Protein AF-A0A060HH49-F1 (afdb_monomer_lite)

Radius of gyration: 10.83 Å; chains: 1; bounding box: 24×34×21 Å

Organism: NCBI:txid926571

Secondary structure (DSSP, 8-state):
----GGGS-HHHHHHHHHHHHTT--HHHHHHHHT--HHHHHHHHHHTT----S---

Foldseek 3Di:
DDPDLVPDDVVLLVVLVVCVVVVNDLVVSCVVSVHDSVSSQVSCVVVVNDDDVDPD

pLDDT: mean 83.37, std 15.82, range [40.59, 94.56]

Structure (mmCIF, N/CA/C/O backbone):
data_AF-A0A060HH49-F1
#
_entry.id   AF-A0A060HH49-F1
#
loop_
_atom_site.group_PDB
_atom_site.id
_atom_site.type_symbol
_atom_site.label_atom_id
_atom_site.label_alt_id
_atom_site.label_comp_id
_atom_site.label_asym_id
_atom_site.label_entity_id
_atom_site.label_seq_id
_atom_site.pdbx_PDB_ins_code
_atom_site.Cartn_x
_atom_site.Cartn_y
_atom_site.Cartn_z
_atom_site.occupancy
_atom_site.B_iso_or_equiv
_atom_site.auth_seq_id
_atom_site.auth_comp_id
_atom_site.auth_asym_id
_atom_site.auth_atom_id
_atom_site.pdbx_PDB_model_num
ATOM 1 N N . MET A 1 1 ? 16.300 5.739 6.598 1.00 40.59 1 MET A N 1
ATOM 2 C CA . MET A 1 1 ? 15.142 6.630 6.804 1.00 40.59 1 MET A CA 1
ATOM 3 C C . MET A 1 1 ? 13.927 5.726 6.838 1.00 40.59 1 MET A C 1
ATOM 5 O O . MET A 1 1 ? 13.755 4.978 5.890 1.00 40.59 1 MET A O 1
ATOM 9 N N . ALA A 1 2 ? 13.204 5.668 7.954 1.00 45.41 2 ALA A N 1
ATOM 10 C CA . ALA A 1 2 ? 11.984 4.874 8.037 1.00 45.41 2 ALA A CA 1
ATOM 11 C C . ALA A 1 2 ? 10.858 5.715 7.432 1.00 45.41 2 ALA A C 1
ATOM 13 O O . ALA A 1 2 ? 10.591 6.814 7.902 1.00 45.41 2 ALA A O 1
ATOM 14 N N . THR A 1 3 ? 10.260 5.259 6.341 1.00 54.88 3 THR A N 1
ATOM 15 C CA . THR A 1 3 ? 9.059 5.860 5.765 1.00 54.88 3 THR A CA 1
ATOM 16 C C . THR A 1 3 ? 7.891 5.512 6.690 1.00 54.88 3 THR A C 1
ATOM 18 O O . THR A 1 3 ? 7.262 4.463 6.576 1.00 54.88 3 THR A O 1
ATOM 21 N N . ASP A 1 4 ? 7.657 6.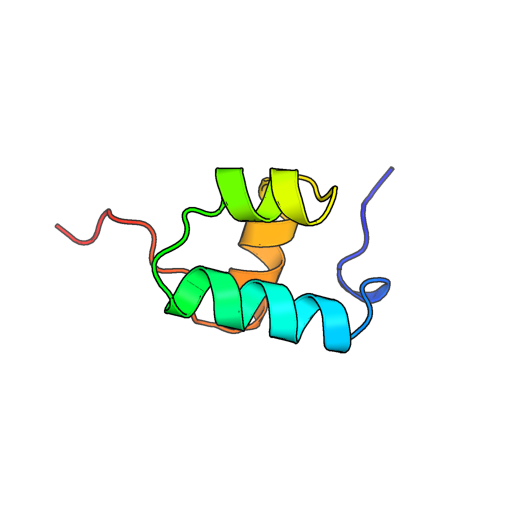354 7.698 1.00 64.19 4 ASP A N 1
ATOM 22 C CA . ASP A 1 4 ? 6.606 6.148 8.692 1.00 64.19 4 ASP A CA 1
ATOM 23 C C . ASP A 1 4 ? 5.221 6.153 8.023 1.00 64.19 4 ASP A C 1
ATOM 25 O O . ASP A 1 4 ? 4.742 7.191 7.563 1.00 64.19 4 ASP A O 1
ATOM 29 N N . LEU A 1 5 ? 4.520 5.013 8.039 1.00 65.62 5 LEU A N 1
ATOM 30 C CA . LEU A 1 5 ? 3.126 4.881 7.571 1.00 65.62 5 LEU A CA 1
ATOM 31 C C . LEU A 1 5 ? 2.160 5.910 8.178 1.00 65.62 5 LEU A C 1
ATOM 33 O O . LEU A 1 5 ? 1.117 6.216 7.596 1.00 65.62 5 LEU A O 1
ATOM 37 N N . LYS A 1 6 ? 2.502 6.445 9.354 1.00 67.25 6 LYS A N 1
ATOM 38 C CA . LYS A 1 6 ? 1.742 7.485 10.058 1.00 67.25 6 LYS A CA 1
ATOM 39 C C . LYS A 1 6 ? 1.848 8.865 9.405 1.00 67.25 6 LYS A C 1
ATOM 41 O O . LYS A 1 6 ? 0.978 9.694 9.636 1.00 67.25 6 LYS A O 1
ATOM 46 N N . SER A 1 7 ? 2.883 9.099 8.601 1.00 76.00 7 SER A N 1
ATOM 47 C CA . SER A 1 7 ? 3.101 10.358 7.879 1.00 76.00 7 SER A CA 1
ATOM 48 C C . SER A 1 7 ? 2.381 10.397 6.527 1.00 76.00 7 SER A C 1
ATOM 50 O O . SER A 1 7 ? 2.364 11.428 5.859 1.00 76.00 7 SER A O 1
ATOM 52 N N . ILE A 1 8 ? 1.784 9.277 6.100 1.00 77.25 8 ILE A N 1
ATOM 53 C CA . ILE A 1 8 ? 1.049 9.210 4.838 1.00 77.25 8 ILE A CA 1
ATOM 54 C C . ILE A 1 8 ? -0.349 9.803 5.031 1.00 77.25 8 ILE A C 1
ATOM 56 O O . ILE A 1 8 ? -1.102 9.304 5.875 1.00 77.25 8 ILE A O 1
ATOM 60 N N . PRO A 1 9 ? -0.733 10.810 4.223 1.00 83.69 9 PRO A N 1
ATOM 61 C CA . PRO A 1 9 ? -2.071 11.376 4.259 1.00 83.69 9 PRO A CA 1
ATOM 62 C C . PRO A 1 9 ? -3.143 10.299 4.036 1.00 83.69 9 PRO A C 1
ATOM 64 O O . PRO A 1 9 ? -2.952 9.421 3.187 1.00 83.69 9 PRO A O 1
ATOM 67 N N . PRO A 1 10 ? -4.290 10.370 4.729 1.00 84.19 10 PRO A N 1
ATOM 68 C CA . PRO A 1 10 ? -5.379 9.409 4.551 1.00 84.19 10 PRO A CA 1
ATOM 69 C C . PRO A 1 10 ? -5.871 9.340 3.097 1.00 84.19 10 PRO A C 1
ATOM 71 O O . PRO A 1 10 ? -6.119 8.249 2.595 1.00 84.19 10 PRO A O 1
ATOM 74 N N . GLU A 1 11 ? -5.880 10.468 2.383 1.00 86.69 11 GLU A N 1
ATOM 75 C CA . GLU A 1 11 ? -6.241 10.545 0.959 1.00 86.69 11 GLU A CA 1
ATOM 76 C C . GLU A 1 11 ? -5.354 9.641 0.087 1.00 86.69 11 GLU A C 1
ATOM 78 O O . GLU A 1 11 ? -5.840 8.930 -0.790 1.00 86.69 11 GLU A O 1
ATOM 83 N N . LYS A 1 12 ? -4.041 9.586 0.363 1.00 86.25 12 LYS A N 1
ATOM 84 C CA . LYS A 1 12 ? -3.130 8.686 -0.361 1.00 86.25 12 LYS A CA 1
ATOM 85 C C . LYS A 1 12 ? -3.454 7.218 -0.084 1.00 86.25 12 LYS A C 1
ATOM 87 O O . LYS A 1 12 ? -3.360 6.399 -0.996 1.00 86.25 12 LYS A O 1
ATOM 92 N N . LYS A 1 13 ? -3.854 6.875 1.146 1.00 90.31 13 LYS A N 1
ATOM 93 C CA . LYS A 1 13 ? -4.258 5.504 1.501 1.00 90.31 13 LYS A CA 1
ATOM 94 C C . LYS A 1 13 ? -5.528 5.088 0.756 1.00 90.31 13 LYS A C 1
ATOM 96 O O . LYS A 1 13 ? -5.616 3.950 0.299 1.00 90.31 13 LYS A O 1
ATOM 101 N N . GLU A 1 14 ? -6.476 6.007 0.581 1.00 92.69 14 GLU A N 1
ATOM 102 C CA . GLU A 1 14 ? -7.678 5.764 -0.224 1.00 92.69 14 GLU A CA 1
ATOM 103 C C . GLU A 1 14 ? -7.351 5.549 -1.703 1.00 92.69 14 GLU A C 1
ATOM 105 O O . GLU A 1 14 ? -7.881 4.624 -2.316 1.00 92.69 14 GLU A O 1
ATOM 110 N N . VAL A 1 15 ? -6.431 6.332 -2.273 1.00 93.75 15 VAL A N 1
ATOM 111 C CA . VAL A 1 15 ? -5.993 6.131 -3.663 1.00 93.75 15 VAL A CA 1
ATOM 112 C C . VAL A 1 15 ? -5.318 4.768 -3.834 1.00 93.75 15 VAL A C 1
ATOM 114 O O . VAL A 1 15 ? -5.690 4.023 -4.738 1.00 93.75 15 VAL A O 1
ATOM 117 N N . VAL A 1 16 ? -4.401 4.390 -2.934 1.00 94.12 16 VAL A N 1
ATOM 118 C CA . VAL A 1 16 ? -3.769 3.055 -2.928 1.00 94.12 16 VAL A CA 1
ATOM 119 C C . VAL A 1 16 ? -4.825 1.947 -2.889 1.00 94.12 16 VAL A C 1
ATOM 121 O O . VAL A 1 16 ? -4.771 1.014 -3.691 1.00 94.12 16 VAL A O 1
ATOM 124 N N . ARG A 1 17 ? -5.822 2.067 -2.002 1.00 93.81 17 ARG A N 1
ATOM 125 C CA . ARG A 1 17 ? -6.941 1.121 -1.905 1.00 93.81 17 ARG A CA 1
ATOM 126 C C . ARG A 1 17 ? -7.706 1.003 -3.217 1.00 93.81 17 ARG A C 1
ATOM 128 O O . ARG A 1 17 ? -7.954 -0.110 -3.668 1.00 93.81 17 ARG A O 1
ATOM 135 N N . ASN A 1 18 ? -8.100 2.128 -3.804 1.00 94.56 18 ASN A N 1
ATOM 136 C CA . ASN A 1 18 ? -8.927 2.148 -5.007 1.00 94.56 18 ASN A CA 1
ATOM 137 C C . ASN A 1 18 ? -8.199 1.524 -6.200 1.00 94.56 18 ASN A C 1
ATOM 139 O O . ASN A 1 18 ? -8.793 0.730 -6.930 1.00 94.56 18 ASN A O 1
ATOM 143 N N . LEU A 1 19 ? -6.909 1.829 -6.365 1.00 93.94 19 LEU A N 1
ATOM 144 C CA . LEU A 1 19 ? -6.085 1.242 -7.421 1.00 93.94 19 LEU A CA 1
ATOM 145 C C . LEU A 1 19 ? -5.940 -0.274 -7.227 1.00 93.94 19 LEU A C 1
ATOM 147 O O . LEU A 1 19 ? -6.165 -1.038 -8.164 1.00 93.94 19 LEU A O 1
ATOM 151 N N . TYR A 1 20 ? -5.664 -0.719 -6.000 1.00 94.19 20 TYR A N 1
ATOM 152 C CA . TYR A 1 20 ? -5.492 -2.140 -5.695 1.00 94.19 20 TYR A CA 1
ATOM 153 C C . TYR A 1 20 ? -6.786 -2.947 -5.871 1.00 94.19 20 TYR A C 1
ATOM 155 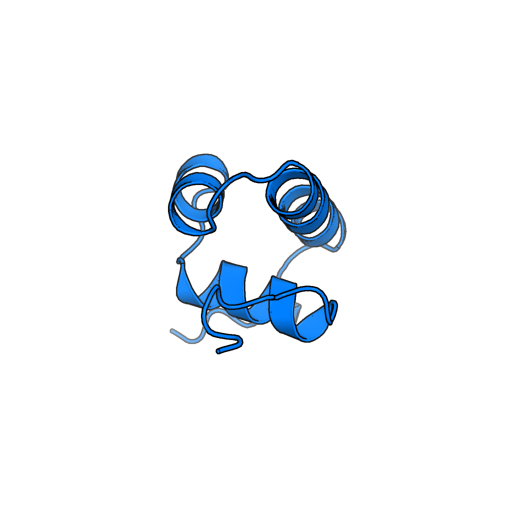O O . TYR A 1 20 ? -6.784 -4.006 -6.493 1.00 94.19 20 TYR A O 1
ATOM 163 N N . VAL A 1 21 ? -7.925 -2.424 -5.402 1.00 92.19 21 VAL A N 1
ATOM 164 C CA . VAL A 1 21 ? -9.249 -3.049 -5.597 1.00 92.19 21 VAL A CA 1
ATOM 165 C C . VAL A 1 21 ? -9.649 -3.087 -7.076 1.00 92.19 21 VAL A C 1
ATOM 167 O O . VAL A 1 21 ? -10.379 -3.986 -7.487 1.00 92.19 21 VAL A O 1
ATOM 170 N N . SER A 1 22 ? -9.133 -2.165 -7.892 1.00 93.50 22 SER A N 1
ATOM 171 C CA . SER A 1 22 ? -9.320 -2.172 -9.350 1.00 93.50 22 SER A CA 1
ATOM 172 C C . SER A 1 22 ? -8.441 -3.204 -10.074 1.00 93.50 22 SER A C 1
ATOM 174 O O . SER 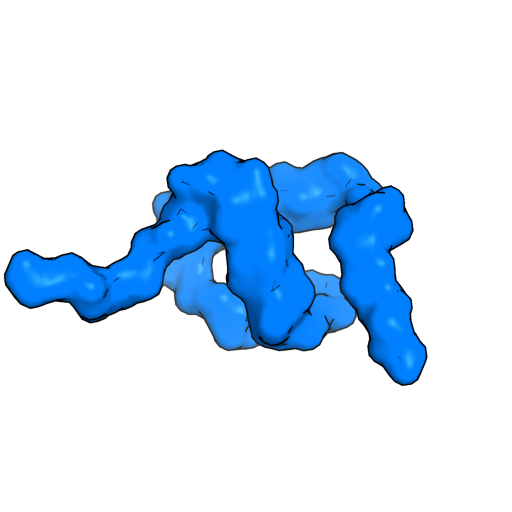A 1 22 ? -8.483 -3.283 -11.299 1.00 93.50 22 SER A O 1
ATOM 176 N N . GLY A 1 23 ? -7.650 -3.997 -9.340 1.00 91.38 23 GLY A N 1
ATOM 177 C CA . GLY A 1 23 ? -6.781 -5.039 -9.890 1.00 91.38 23 GLY A CA 1
ATOM 178 C C . GLY A 1 23 ? -5.425 -4.532 -10.380 1.00 91.38 23 GLY A C 1
ATOM 179 O O . GLY A 1 23 ? -4.743 -5.245 -11.112 1.00 91.38 23 GLY A O 1
ATOM 180 N N . ILE A 1 24 ? -5.026 -3.313 -10.005 1.00 92.81 24 ILE A N 1
ATOM 181 C CA . ILE A 1 24 ? -3.707 -2.778 -10.349 1.00 92.81 24 ILE A CA 1
ATOM 182 C C . ILE A 1 24 ? -2.670 -3.388 -9.391 1.00 92.81 24 ILE A C 1
ATOM 184 O O . ILE A 1 24 ? -2.838 -3.268 -8.174 1.00 92.81 24 ILE A O 1
ATOM 188 N N . PRO A 1 25 ? -1.594 -4.016 -9.902 1.00 92.44 25 PRO A N 1
ATOM 189 C CA . PRO A 1 25 ? -0.549 -4.579 -9.053 1.00 92.44 25 PRO A CA 1
ATOM 190 C C . PRO A 1 25 ? 0.181 -3.500 -8.246 1.00 92.44 25 PRO A C 1
ATOM 192 O O . PRO A 1 25 ? 0.385 -2.379 -8.722 1.00 92.44 25 PRO A O 1
ATOM 195 N N . GLU A 1 26 ? 0.639 -3.851 -7.046 1.00 92.88 26 GLU A N 1
ATOM 196 C CA . GLU A 1 26 ? 1.332 -2.946 -6.123 1.00 92.88 26 GLU A CA 1
ATOM 197 C C . GLU A 1 26 ? 2.550 -2.240 -6.736 1.00 92.88 26 GLU A C 1
ATOM 199 O O . GLU A 1 26 ? 2.813 -1.088 -6.399 1.00 92.88 26 GLU A O 1
ATOM 204 N N . GLU A 1 27 ? 3.256 -2.885 -7.667 1.00 93.44 27 GLU A N 1
ATOM 205 C CA . GLU A 1 27 ? 4.404 -2.315 -8.385 1.00 93.44 27 GLU A CA 1
ATOM 206 C C . GLU A 1 27 ? 4.008 -1.099 -9.233 1.00 93.44 27 GLU A C 1
ATOM 208 O O . GLU A 1 27 ? 4.692 -0.074 -9.232 1.00 93.44 27 GLU A O 1
ATOM 213 N N . PHE A 1 28 ? 2.860 -1.178 -9.912 1.00 94.56 28 PHE A N 1
ATOM 214 C CA . PHE A 1 28 ? 2.337 -0.069 -10.708 1.00 94.56 28 PHE A CA 1
ATOM 215 C C . PHE A 1 28 ? 1.795 1.044 -9.816 1.00 94.56 28 PHE A C 1
ATOM 217 O O . PHE A 1 28 ? 2.024 2.216 -10.102 1.00 94.56 28 PHE A O 1
ATOM 224 N N . ILE A 1 29 ? 1.138 0.695 -8.707 1.00 94.56 29 ILE A N 1
ATOM 225 C CA . ILE A 1 29 ? 0.653 1.672 -7.722 1.00 94.56 29 ILE A CA 1
ATOM 226 C C . ILE A 1 29 ? 1.823 2.464 -7.134 1.00 94.56 29 ILE A C 1
ATOM 228 O O . ILE A 1 29 ? 1.768 3.691 -7.065 1.00 94.56 29 ILE A O 1
ATOM 232 N N . ALA A 1 30 ? 2.888 1.765 -6.738 1.00 93.25 30 ALA A N 1
ATOM 233 C CA . ALA A 1 30 ? 4.117 2.353 -6.223 1.00 93.25 30 ALA A CA 1
ATOM 234 C C . ALA A 1 30 ? 4.714 3.353 -7.222 1.00 93.25 30 ALA A C 1
ATOM 236 O O . ALA A 1 30 ? 4.965 4.504 -6.870 1.00 93.25 30 ALA A O 1
ATOM 237 N N . MET A 1 31 ? 4.832 2.951 -8.489 1.00 93.00 31 MET A N 1
ATOM 238 C CA . MET A 1 31 ? 5.334 3.812 -9.558 1.00 93.00 31 MET A CA 1
ATOM 239 C C . MET A 1 31 ? 4.441 5.040 -9.806 1.00 93.00 31 MET A C 1
ATOM 241 O O . MET A 1 31 ? 4.950 6.146 -9.952 1.00 93.00 31 MET A O 1
ATOM 245 N N . GLN A 1 32 ? 3.114 4.875 -9.846 1.00 91.62 32 GLN A N 1
ATOM 246 C CA . GLN A 1 32 ? 2.182 5.978 -10.116 1.00 91.62 32 GLN A CA 1
ATOM 247 C C . GLN A 1 32 ? 2.115 7.005 -8.981 1.00 91.62 32 GLN A C 1
ATOM 249 O O . GLN A 1 32 ? 1.864 8.182 -9.236 1.00 91.62 32 GLN A O 1
ATOM 254 N N . LEU A 1 33 ? 2.295 6.561 -7.737 1.00 90.00 33 LEU A N 1
ATOM 255 C CA . LEU A 1 33 ? 2.181 7.408 -6.550 1.00 90.00 33 LEU A CA 1
ATOM 256 C C . LEU A 1 33 ? 3.528 7.905 -6.016 1.00 90.00 33 LEU A C 1
ATOM 258 O O . LEU A 1 33 ? 3.533 8.604 -4.998 1.00 90.00 33 LEU A O 1
ATOM 262 N N . ASP A 1 34 ? 4.629 7.551 -6.687 1.00 91.25 34 ASP A N 1
ATOM 263 C CA . ASP A 1 34 ? 6.002 7.801 -6.239 1.00 91.25 34 ASP A CA 1
ATOM 264 C C . ASP A 1 34 ? 6.219 7.297 -4.797 1.00 91.25 34 ASP A C 1
ATOM 266 O O . ASP A 1 34 ? 6.668 8.009 -3.899 1.00 91.25 34 ASP A O 1
ATOM 270 N N . LEU A 1 35 ? 5.781 6.059 -4.547 1.00 89.69 35 LEU A N 1
ATOM 271 C CA . LEU A 1 35 ? 5.908 5.369 -3.265 1.00 89.69 35 LEU A CA 1
ATOM 272 C C . LEU A 1 35 ? 6.795 4.139 -3.420 1.00 89.69 35 LEU A C 1
ATOM 274 O O . LEU A 1 35 ? 6.855 3.514 -4.473 1.00 89.69 35 LEU A O 1
ATOM 278 N N . GLU A 1 36 ? 7.432 3.731 -2.330 1.00 91.44 36 GLU A N 1
ATOM 279 C CA . GLU A 1 36 ? 8.148 2.461 -2.302 1.00 91.44 36 GLU A CA 1
ATOM 280 C C . GLU A 1 36 ? 7.148 1.292 -2.257 1.00 91.44 36 GLU A C 1
ATOM 282 O O . GLU A 1 36 ? 6.171 1.323 -1.506 1.00 91.44 36 GLU A O 1
ATOM 287 N N . ILE A 1 37 ? 7.407 0.216 -3.008 1.00 91.69 37 ILE A N 1
ATOM 288 C CA . ILE A 1 37 ? 6.560 -0.994 -3.006 1.00 91.69 37 ILE A CA 1
ATOM 289 C C . ILE A 1 37 ? 6.300 -1.524 -1.578 1.00 91.69 37 ILE A C 1
ATOM 291 O O . ILE A 1 37 ? 5.139 -1.781 -1.247 1.00 91.69 37 ILE A O 1
ATOM 295 N N . PRO A 1 38 ? 7.307 -1.631 -0.679 1.00 91.88 38 PRO A N 1
ATOM 296 C CA . PRO A 1 38 ? 7.076 -2.053 0.705 1.00 91.88 38 PRO A CA 1
ATOM 297 C C . PRO A 1 38 ? 6.074 -1.171 1.459 1.00 91.88 38 PRO A C 1
ATOM 299 O O . PRO A 1 38 ? 5.328 -1.669 2.303 1.00 91.88 38 PRO A O 1
ATOM 302 N N . LEU A 1 39 ? 6.033 0.125 1.14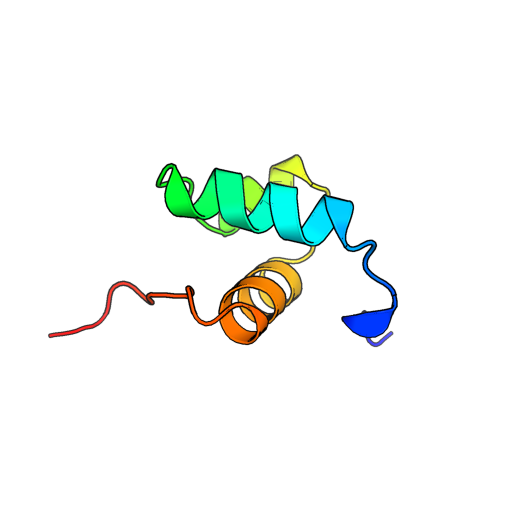3 1.00 91.69 39 LEU A N 1
ATOM 303 C CA . LEU A 1 39 ? 5.130 1.090 1.758 1.00 91.69 39 LEU A CA 1
ATOM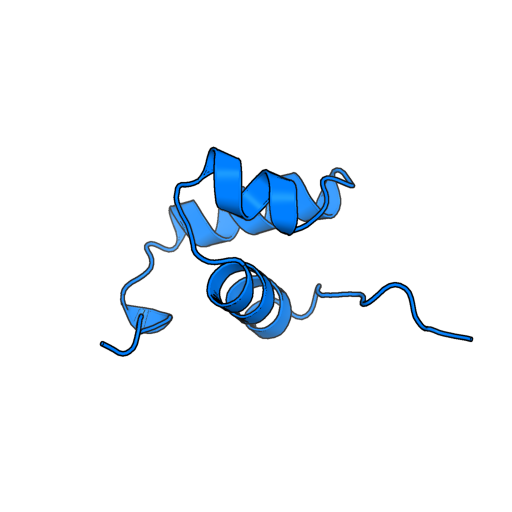 304 C C . LEU A 1 39 ? 3.693 0.883 1.277 1.00 91.69 39 LEU A C 1
ATOM 306 O O . LEU A 1 39 ? 2.773 0.851 2.091 1.00 91.69 39 LEU A O 1
ATOM 310 N N . VAL A 1 40 ? 3.506 0.659 -0.026 1.00 92.62 40 VAL A N 1
ATOM 311 C CA . VAL A 1 40 ? 2.207 0.295 -0.612 1.00 92.62 40 VAL A CA 1
ATOM 312 C C . VAL A 1 40 ? 1.681 -0.990 0.024 1.00 92.62 40 VAL A C 1
ATOM 314 O O . VAL A 1 40 ? 0.556 -1.012 0.519 1.00 92.62 40 VAL A O 1
ATOM 317 N N . ILE A 1 41 ? 2.509 -2.034 0.115 1.00 92.62 41 ILE A N 1
ATOM 318 C CA . ILE A 1 41 ? 2.140 -3.300 0.768 1.00 92.62 41 ILE A CA 1
ATOM 319 C C . ILE A 1 41 ? 1.742 -3.067 2.228 1.00 92.62 41 ILE A C 1
ATOM 321 O O . ILE A 1 41 ? 0.749 -3.625 2.695 1.00 92.62 41 ILE A O 1
ATOM 325 N N . ALA A 1 42 ? 2.493 -2.249 2.966 1.00 92.25 42 ALA A N 1
ATOM 326 C CA . ALA A 1 42 ? 2.177 -1.954 4.356 1.00 92.25 42 ALA A CA 1
ATOM 327 C C . ALA A 1 42 ? 0.836 -1.213 4.505 1.00 92.25 42 ALA A C 1
ATOM 329 O O . ALA A 1 42 ? 0.062 -1.566 5.392 1.00 92.25 42 ALA A O 1
ATOM 330 N N . ILE A 1 43 ? 0.516 -0.266 3.612 1.00 91.50 43 ILE A N 1
ATOM 331 C CA . ILE A 1 43 ? -0.797 0.402 3.569 1.00 91.50 43 ILE A CA 1
ATOM 332 C C . ILE A 1 43 ? -1.901 -0.628 3.311 1.00 91.50 43 ILE A C 1
ATOM 334 O O . ILE A 1 43 ? -2.895 -0.664 4.028 1.00 91.50 43 ILE A O 1
ATOM 338 N N . LEU A 1 44 ? -1.726 -1.502 2.319 1.00 92.12 44 LEU A N 1
ATOM 339 C CA . LEU A 1 44 ? -2.716 -2.526 1.975 1.00 92.12 44 LEU A CA 1
ATOM 340 C C . LEU A 1 44 ? -2.934 -3.533 3.117 1.00 92.12 44 LEU A C 1
ATOM 342 O O . LEU A 1 44 ? -4.060 -3.985 3.334 1.00 92.12 44 LEU A O 1
ATOM 346 N N . LYS A 1 45 ? -1.874 -3.869 3.863 1.00 91.38 45 LYS A N 1
ATOM 347 C CA . LYS A 1 45 ? -1.943 -4.699 5.075 1.00 91.38 45 LYS A CA 1
ATOM 348 C C . LYS A 1 45 ? -2.651 -3.982 6.222 1.00 91.38 45 LYS A C 1
ATOM 350 O O . LYS A 1 45 ? -3.489 -4.598 6.869 1.00 91.38 45 LYS A O 1
ATOM 355 N N . GLU A 1 46 ? -2.362 -2.700 6.448 1.00 90.19 46 GLU A N 1
ATOM 356 C CA . GLU A 1 46 ? -3.055 -1.865 7.445 1.00 90.19 46 GLU A CA 1
ATOM 357 C C . GLU A 1 46 ? -4.560 -1.784 7.150 1.00 90.19 46 GLU A C 1
ATOM 359 O O . GLU A 1 46 ? -5.382 -1.848 8.059 1.00 90.19 46 GLU A O 1
ATOM 364 N N . LEU A 1 47 ? -4.923 -1.723 5.866 1.00 89.38 47 LEU A N 1
ATOM 365 C CA . LEU A 1 47 ? -6.307 -1.730 5.392 1.00 89.38 47 LEU A CA 1
ATOM 366 C C . LEU A 1 47 ? -6.957 -3.127 5.383 1.00 89.38 47 LEU A C 1
ATO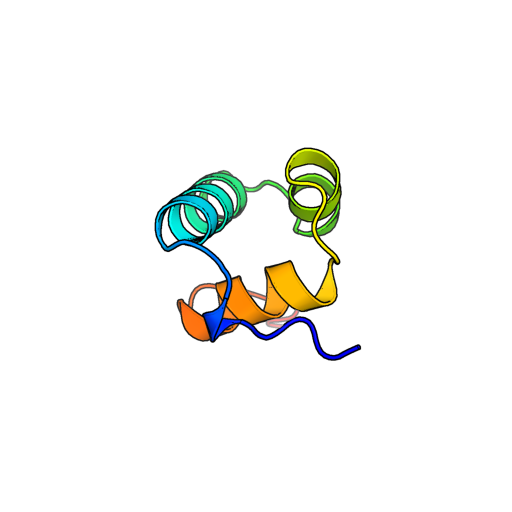M 368 O O . LEU A 1 47 ? -8.151 -3.231 5.108 1.00 89.38 47 LEU A O 1
ATOM 372 N N . GLY A 1 48 ? -6.199 -4.197 5.647 1.00 90.69 48 GLY A N 1
ATOM 373 C CA . GLY A 1 48 ? -6.698 -5.576 5.662 1.00 90.69 48 GLY A CA 1
ATOM 374 C C . GLY A 1 48 ? -7.114 -6.125 4.292 1.00 90.69 48 GLY A C 1
ATOM 375 O O . GLY A 1 48 ? -7.870 -7.091 4.228 1.00 90.69 48 GLY A O 1
ATOM 376 N N . ILE A 1 49 ? -6.653 -5.514 3.196 1.00 89.69 49 ILE A N 1
ATOM 377 C CA . ILE A 1 49 ? -7.043 -5.888 1.825 1.00 89.69 49 ILE A CA 1
ATOM 378 C C . ILE A 1 49 ? -5.923 -6.544 1.027 1.00 89.69 49 ILE A C 1
ATOM 380 O O . ILE A 1 49 ? -6.196 -7.052 -0.054 1.00 89.69 49 ILE A O 1
ATOM 384 N N . TYR A 1 50 ? -4.684 -6.542 1.526 1.00 90.62 50 TYR A N 1
ATOM 385 C CA . TYR A 1 50 ? -3.556 -7.152 0.827 1.00 90.62 50 TYR A CA 1
ATOM 386 C C . TYR A 1 50 ? -3.757 -8.666 0.672 1.00 90.62 50 TYR A C 1
ATOM 388 O O . TYR A 1 50 ? -3.573 -9.427 1.623 1.00 90.62 50 TYR A O 1
ATOM 396 N N . ARG A 1 51 ? -4.115 -9.100 -0.536 1.00 81.44 51 ARG A N 1
ATOM 397 C CA . ARG A 1 51 ? -4.195 -10.506 -0.927 1.00 81.44 51 ARG A CA 1
ATOM 398 C C . ARG A 1 51 ? -2.959 -10.815 -1.746 1.00 81.44 51 ARG A C 1
ATOM 400 O O . ARG A 1 51 ? -2.898 -10.532 -2.939 1.00 81.44 51 ARG A O 1
ATOM 407 N N . HIS A 1 52 ? -1.939 -11.354 -1.087 1.00 65.25 52 HIS A N 1
ATOM 408 C CA . HIS A 1 52 ? -0.827 -11.932 -1.824 1.00 65.25 52 HIS A CA 1
ATOM 409 C C . HIS A 1 52 ? -1.401 -13.085 -2.652 1.00 65.25 52 HIS A C 1
ATOM 411 O O . HIS A 1 52 ? -2.141 -13.897 -2.102 1.00 65.25 52 HIS A O 1
ATOM 417 N N . ALA A 1 53 ? -1.109 -13.141 -3.951 1.00 55.22 53 ALA A N 1
ATOM 418 C CA . ALA A 1 53 ? -1.646 -14.129 -4.892 1.00 55.22 53 ALA A CA 1
ATOM 419 C C . ALA A 1 53 ? -1.154 -15.579 -4.644 1.00 55.22 53 ALA A C 1
ATOM 421 O O . ALA A 1 53 ? -0.980 -16.346 -5.581 1.00 55.22 53 ALA A O 1
ATOM 422 N N . ASN A 1 54 ? -0.927 -15.952 -3.384 1.00 44.97 54 ASN A N 1
ATOM 423 C CA . ASN A 1 54 ? -0.569 -17.279 -2.907 1.00 44.97 54 ASN A CA 1
ATOM 424 C C . ASN A 1 54 ? -1.529 -17.677 -1.770 1.00 44.97 54 ASN A C 1
ATOM 426 O O . ASN A 1 54 ? -1.113 -17.854 -0.626 1.00 44.97 54 ASN A O 1
ATOM 430 N N . GLU A 1 55 ? -2.818 -17.798 -2.082 1.00 41.06 55 GLU A N 1
ATOM 431 C CA . GLU A 1 55 ? -3.638 -18.831 -1.445 1.00 41.06 55 GLU A CA 1
ATOM 432 C C . GLU A 1 55 ? -3.577 -20.053 -2.383 1.00 41.06 55 GLU A C 1
ATOM 434 O O . GLU A 1 55 ? -4.045 -19.936 -3.518 1.00 41.06 55 GLU A O 1
ATOM 439 N N . PRO A 1 56 ? -2.907 -21.159 -1.999 1.00 45.28 56 PRO A N 1
ATOM 440 C CA . PRO A 1 56 ? -3.046 -22.438 -2.696 1.00 45.28 56 PRO A CA 1
ATOM 441 C C . PRO A 1 56 ? -4.459 -23.021 -2.555 1.00 45.28 56 PRO A C 1
ATOM 443 O O . PRO A 1 56 ? -5.136 -22.715 -1.546 1.00 45.28 56 PRO A O 1
#

Sequence (56 aa):
MATDLKSIPPEKKEVVRNLYVSGIPEEFIAMQLDLEIPLVIAILKELGIYRHANEP